Protein AF-A0A5C3Q6S6-F1 (afdb_monomer_lite)

Radius of gyration: 17.67 Å; chains: 1; bounding box: 48×41×41 Å

Sequence (153 aa):
MAAFYVEKPSNACFSTLISVENWLSNGGQPTEAWYKKVRNTLTIFAHITEDKTLLNSITTANKKLAPVEFIACLILISTHKDTMSISQLVWLMAKMQKELRNQFQDIQMNTKVSKVVVTFIKGLKSKTIGGMAGRVSSNQVLNPPQQSLQTAS

Foldseek 3Di:
DQDFDDDDDDDDDDDDPVSVVVSVVPRDDDDPVVVVLQVVLVVLVVVQCVPPVLVCLLDPDPDDQAPLLVVLLSVLCSVCVVQDDSSVSSNLSNVLVVVLVVVDVDPDDDRVSNVSSVLSSVQPDRPRPPDDDDDDDDDDPSDGDDDDPDDDD

Secondary structure (DSSP, 8-state):
------PPPSS-SPPPHHHHHHHHHS-PPPPHHHHHHHHHHHHHHHHHHHSHHHHHHHSTTSPPPPHHHHHHHHHHHHHHTTTS-HHHHHHHHHHHHHHHHHH-SS--S-HHHHHHHHHHHHH-------S-S---------PPP--------

Structure (mmCIF, N/CA/C/O backbone):
data_AF-A0A5C3Q6S6-F1
#
_entry.id   AF-A0A5C3Q6S6-F1
#
loop_
_atom_site.group_PDB
_atom_site.id
_atom_site.type_symbol
_atom_site.label_atom_id
_atom_site.label_alt_id
_atom_site.label_comp_id
_atom_site.label_asym_id
_atom_site.label_entity_id
_atom_site.label_seq_id
_atom_site.pdbx_PDB_ins_code
_atom_site.Cartn_x
_atom_site.Cartn_y
_atom_site.Cartn_z
_atom_site.occupancy
_atom_site.B_iso_or_equiv
_atom_site.auth_seq_id
_atom_site.auth_comp_id
_atom_site.auth_asym_id
_atom_site.auth_atom_id
_atom_site.pdbx_PDB_model_num
ATOM 1 N N . MET A 1 1 ? 27.614 2.246 -3.016 1.00 37.12 1 MET A N 1
ATOM 2 C CA . MET A 1 1 ? 26.428 2.146 -2.138 1.00 37.12 1 MET A CA 1
ATOM 3 C C . MET A 1 1 ? 25.648 0.927 -2.614 1.00 37.12 1 MET A C 1
ATOM 5 O O . MET A 1 1 ? 25.119 0.972 -3.714 1.00 37.12 1 MET A O 1
ATOM 9 N N . ALA A 1 2 ? 25.732 -0.201 -1.905 1.00 34.78 2 ALA A N 1
ATOM 10 C CA . ALA A 1 2 ? 25.097 -1.447 -2.338 1.00 34.78 2 ALA A CA 1
ATOM 11 C C . ALA A 1 2 ? 23.595 -1.385 -2.028 1.00 34.78 2 ALA A C 1
ATOM 13 O O . ALA A 1 2 ? 23.211 -1.181 -0.878 1.00 34.78 2 ALA A O 1
ATOM 14 N N . ALA A 1 3 ? 22.764 -1.499 -3.060 1.00 40.19 3 ALA A N 1
ATOM 15 C CA . ALA A 1 3 ? 21.315 -1.550 -2.942 1.00 40.19 3 ALA A CA 1
ATOM 16 C C . ALA A 1 3 ? 20.865 -2.999 -3.149 1.00 40.19 3 ALA A C 1
ATOM 18 O O . ALA A 1 3 ? 21.169 -3.604 -4.174 1.00 40.19 3 ALA A O 1
ATOM 19 N N . PHE A 1 4 ? 20.173 -3.550 -2.156 1.00 40.72 4 PHE A N 1
ATOM 20 C CA . PHE A 1 4 ? 19.681 -4.928 -2.144 1.00 40.72 4 PHE A CA 1
ATOM 21 C C . PHE A 1 4 ? 18.209 -4.954 -2.584 1.00 40.72 4 PHE A C 1
ATOM 23 O O . PHE A 1 4 ? 17.437 -4.083 -2.173 1.00 40.72 4 PHE A O 1
ATOM 30 N N . TYR A 1 5 ? 17.799 -5.942 -3.391 1.00 58.16 5 TYR A N 1
ATOM 31 C CA . TYR A 1 5 ? 16.391 -6.158 -3.748 1.00 58.16 5 TYR A CA 1
ATOM 32 C C . TYR A 1 5 ? 15.935 -7.607 -3.544 1.00 58.16 5 TYR A C 1
ATOM 34 O O . TYR A 1 5 ? 16.698 -8.552 -3.693 1.00 58.16 5 TYR A O 1
ATOM 42 N N . VAL A 1 6 ? 14.652 -7.746 -3.209 1.00 55.59 6 VAL A N 1
ATOM 43 C CA . VAL A 1 6 ? 13.922 -8.980 -2.942 1.00 55.59 6 VAL A CA 1
ATOM 44 C C . VAL A 1 6 ? 12.977 -9.275 -4.107 1.00 55.59 6 VAL A C 1
ATOM 46 O O . VAL A 1 6 ? 11.882 -8.714 -4.175 1.00 55.59 6 VAL A O 1
ATOM 49 N N . GLU A 1 7 ? 13.347 -10.190 -5.000 1.00 51.59 7 GLU A N 1
ATOM 50 C CA . GLU A 1 7 ? 12.376 -10.802 -5.909 1.00 51.59 7 GLU A CA 1
ATOM 51 C C . GLU A 1 7 ? 11.805 -12.078 -5.272 1.00 51.59 7 GLU A C 1
ATOM 53 O O . GLU A 1 7 ? 12.523 -12.926 -4.746 1.00 51.59 7 GLU A O 1
ATOM 58 N N . LYS A 1 8 ? 10.474 -12.175 -5.240 1.00 48.53 8 LYS A N 1
ATOM 59 C CA . LYS A 1 8 ? 9.742 -13.211 -4.508 1.00 48.53 8 LYS A CA 1
ATOM 60 C C . LYS A 1 8 ? 9.821 -14.566 -5.233 1.00 48.53 8 LYS A C 1
ATOM 62 O O . LYS A 1 8 ? 9.297 -14.649 -6.345 1.00 48.53 8 LYS A O 1
ATOM 67 N N . PRO A 1 9 ? 10.278 -15.661 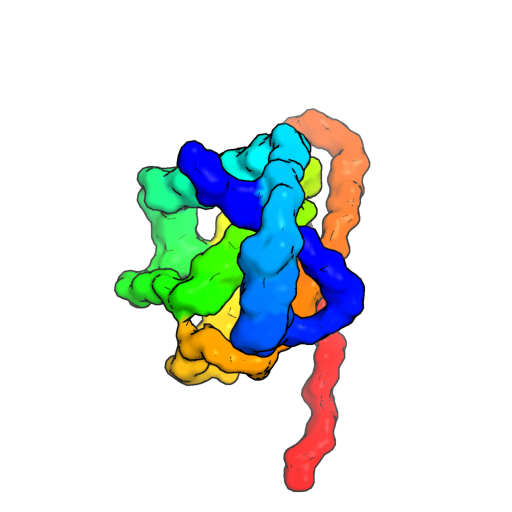-4.591 1.00 47.81 9 PRO A N 1
ATOM 68 C CA . PRO A 1 9 ? 9.904 -16.990 -5.043 1.00 47.81 9 PRO A CA 1
ATOM 69 C C . PRO A 1 9 ? 8.415 -17.214 -4.751 1.00 47.81 9 PRO A C 1
ATOM 71 O O . PRO A 1 9 ? 7.880 -16.859 -3.694 1.00 47.81 9 PRO A O 1
ATOM 74 N N . SER A 1 10 ? 7.727 -17.740 -5.758 1.00 57.31 10 SER A N 1
ATOM 75 C CA . SER A 1 10 ? 6.314 -18.094 -5.727 1.00 57.31 10 SER A CA 1
ATOM 76 C C . SER A 1 10 ? 5.976 -18.869 -4.442 1.00 57.31 10 SER A C 1
ATOM 78 O O . SER A 1 10 ? 6.641 -19.848 -4.126 1.00 57.31 10 SER A O 1
ATOM 80 N N . ASN A 1 11 ? 4.913 -18.442 -3.745 1.00 49.94 11 ASN A N 1
ATOM 81 C CA . ASN A 1 11 ? 4.241 -19.101 -2.605 1.00 49.94 11 ASN A CA 1
ATOM 82 C C . ASN A 1 11 ? 4.632 -18.667 -1.164 1.00 49.94 11 ASN A C 1
ATOM 84 O O . ASN A 1 11 ? 5.616 -19.096 -0.590 1.00 49.94 11 ASN A O 1
ATOM 88 N N . ALA A 1 12 ? 3.704 -17.891 -0.580 1.00 49.50 12 ALA A N 1
ATOM 89 C CA . ALA A 1 12 ? 3.284 -17.834 0.832 1.00 49.50 12 ALA A CA 1
ATOM 90 C C . ALA A 1 12 ? 4.235 -17.392 1.975 1.00 49.50 12 ALA A C 1
ATOM 92 O O . ALA A 1 12 ? 5.231 -18.023 2.284 1.00 49.50 12 ALA A O 1
ATOM 93 N N . CYS A 1 13 ? 3.716 -16.412 2.736 1.00 46.28 13 CYS A N 1
ATOM 94 C CA . CYS A 1 13 ? 4.124 -15.969 4.077 1.00 46.28 13 CYS A CA 1
ATOM 95 C C . CYS A 1 13 ? 5.490 -15.270 4.172 1.00 46.28 13 CYS A C 1
ATOM 97 O O . CYS A 1 13 ? 6.338 -15.407 3.301 1.00 46.28 13 CYS A O 1
ATOM 99 N N . PHE A 1 14 ? 5.648 -14.421 5.188 1.00 54.38 14 PHE A N 1
ATOM 100 C CA . PHE A 1 14 ? 6.866 -13.645 5.420 1.00 54.38 14 PHE A CA 1
ATOM 101 C C . PHE A 1 14 ? 8.109 -14.527 5.385 1.00 54.38 14 PHE A C 1
ATOM 103 O O . PHE A 1 14 ? 8.105 -15.636 5.918 1.00 54.38 14 PHE A O 1
ATOM 110 N N . SER A 1 15 ? 9.161 -14.007 4.762 1.00 58.12 15 SER A N 1
ATOM 111 C CA . SER A 1 15 ? 10.470 -14.641 4.712 1.00 58.12 15 SER A CA 1
ATOM 112 C C . SER A 1 15 ? 10.976 -14.934 6.114 1.00 58.12 15 SER A C 1
ATOM 114 O O . SER A 1 15 ? 11.058 -14.035 6.952 1.00 58.12 15 SER A O 1
ATOM 116 N N . THR A 1 16 ? 11.344 -16.188 6.355 1.00 67.38 16 THR A N 1
ATOM 117 C CA . THR A 1 16 ? 12.150 -16.562 7.518 1.00 67.38 16 THR A CA 1
ATOM 118 C C . THR A 1 16 ? 13.485 -15.816 7.480 1.00 67.38 16 THR A C 1
ATOM 120 O O . THR A 1 16 ? 13.933 -15.413 6.406 1.00 67.38 16 THR A O 1
ATOM 123 N N . LEU A 1 17 ? 14.146 -15.652 8.630 1.00 68.62 17 LEU A N 1
ATOM 124 C CA . LEU A 1 17 ? 15.460 -14.996 8.705 1.00 68.62 17 LEU A CA 1
ATOM 125 C C . LEU A 1 17 ? 16.466 -15.614 7.714 1.00 68.62 17 LEU A C 1
ATOM 127 O O . LEU A 1 17 ? 17.159 -14.892 7.013 1.00 68.62 17 LEU A O 1
ATOM 131 N N . ILE A 1 18 ? 16.410 -16.936 7.543 1.00 71.88 18 ILE A N 1
ATOM 132 C CA . ILE A 1 18 ? 17.197 -17.709 6.568 1.00 71.88 18 ILE A CA 1
ATOM 133 C C . ILE A 1 18 ? 16.921 -17.269 5.118 1.00 71.88 18 ILE A C 1
ATOM 135 O O . ILE A 1 18 ? 17.821 -17.192 4.289 1.00 71.88 18 ILE A O 1
ATOM 139 N N . SER A 1 19 ? 15.666 -16.957 4.786 1.00 65.50 19 SER A N 1
ATOM 140 C CA . SER A 1 19 ? 15.317 -16.444 3.456 1.00 65.50 19 SER A CA 1
ATOM 141 C C . SER A 1 19 ? 15.869 -15.034 3.244 1.00 65.50 19 SER A C 1
ATOM 143 O O . SER A 1 19 ? 16.311 -14.719 2.146 1.00 65.50 19 SER A O 1
ATOM 145 N N . VAL A 1 20 ? 15.880 -14.204 4.294 1.00 67.12 20 VAL A N 1
ATOM 146 C CA . VAL A 1 20 ? 16.468 -12.857 4.250 1.00 67.12 20 VAL A CA 1
ATOM 147 C C . VAL A 1 20 ? 17.983 -12.931 4.085 1.00 67.12 20 VAL A C 1
ATOM 149 O O . VAL A 1 20 ? 18.527 -12.209 3.258 1.00 67.12 20 VAL A O 1
ATOM 152 N N . GLU A 1 21 ? 18.656 -13.829 4.803 1.00 74.44 21 GLU A N 1
ATOM 153 C CA . GLU A 1 21 ? 20.090 -14.088 4.631 1.00 74.44 21 GLU A CA 1
ATOM 154 C C . GLU A 1 21 ? 20.398 -14.508 3.194 1.00 74.44 21 GLU A C 1
ATOM 156 O O . GLU A 1 21 ? 21.226 -13.879 2.544 1.00 74.44 21 GLU A O 1
ATOM 161 N N . ASN A 1 22 ? 19.641 -15.457 2.636 1.00 69.62 22 ASN A N 1
ATOM 162 C CA . ASN A 1 22 ? 19.790 -15.856 1.236 1.00 69.62 22 ASN A CA 1
ATOM 163 C C . ASN A 1 22 ? 19.554 -14.699 0.247 1.00 69.62 22 ASN A C 1
ATOM 165 O O . ASN A 1 22 ? 20.187 -14.648 -0.807 1.00 69.62 22 ASN A O 1
ATOM 169 N N . TRP A 1 23 ? 18.653 -13.761 0.549 1.00 67.00 23 TRP A N 1
ATOM 170 C CA . TRP A 1 23 ? 18.434 -12.573 -0.285 1.00 67.00 23 TRP A CA 1
ATOM 171 C C . TRP A 1 23 ? 19.577 -11.568 -0.186 1.00 67.00 23 TRP A C 1
ATOM 173 O O . TRP A 1 23 ? 19.961 -10.987 -1.195 1.00 67.00 23 TRP A O 1
ATOM 183 N N . LEU A 1 24 ? 20.141 -11.384 1.007 1.00 69.50 24 LEU A N 1
ATOM 184 C CA . LEU A 1 24 ? 21.302 -10.521 1.223 1.00 69.50 24 LEU A CA 1
ATOM 185 C C . LEU A 1 24 ? 22.573 -11.113 0.600 1.00 69.50 24 LEU A C 1
ATOM 187 O O . LEU A 1 24 ? 23.422 -10.365 0.121 1.00 69.50 24 LEU A O 1
ATOM 191 N N . SER A 1 25 ? 22.688 -12.443 0.568 1.00 75.62 25 SER A N 1
ATOM 192 C CA . SER A 1 25 ? 23.793 -13.160 -0.075 1.00 75.62 25 SER A CA 1
ATOM 193 C C . SER A 1 25 ? 23.714 -13.146 -1.605 1.00 75.62 25 SER A C 1
ATOM 195 O O . SER A 1 25 ? 24.749 -13.190 -2.268 1.00 75.62 25 SER A O 1
ATOM 197 N N . ASN A 1 26 ? 22.514 -13.043 -2.188 1.00 67.12 26 ASN A N 1
ATOM 198 C CA . ASN A 1 26 ? 22.325 -12.923 -3.634 1.00 67.12 26 ASN A CA 1
ATOM 199 C C . ASN A 1 26 ? 22.515 -11.463 -4.089 1.00 67.12 26 ASN A C 1
ATOM 201 O O . ASN A 1 26 ? 21.565 -10.705 -4.268 1.00 67.12 26 ASN A O 1
ATOM 205 N N . GLY A 1 27 ? 23.774 -11.063 -4.275 1.00 58.16 27 GLY A N 1
ATOM 206 C CA . GLY A 1 27 ? 24.193 -9.703 -4.639 1.00 58.16 27 GLY A CA 1
ATOM 207 C C . GLY A 1 27 ? 23.952 -9.301 -6.101 1.00 58.16 27 GLY A C 1
ATOM 208 O O . GLY A 1 27 ? 24.898 -8.949 -6.803 1.00 58.16 27 GLY A O 1
ATOM 209 N N . GLY A 1 28 ? 22.704 -9.332 -6.572 1.00 68.38 28 GLY A N 1
ATOM 210 C CA . GLY A 1 28 ? 22.315 -8.781 -7.876 1.00 68.38 28 GLY A CA 1
ATOM 211 C C . GLY A 1 28 ? 21.867 -7.321 -7.774 1.00 68.38 28 GLY A C 1
ATOM 212 O O . GLY A 1 28 ? 21.118 -6.966 -6.865 1.00 68.38 28 GLY A O 1
ATOM 213 N N . GLN A 1 29 ? 22.283 -6.464 -8.715 1.00 69.75 29 GLN A N 1
ATOM 214 C CA . GLN A 1 29 ? 21.717 -5.115 -8.802 1.00 69.75 29 GLN A CA 1
ATOM 215 C C . GLN A 1 29 ? 20.242 -5.202 -9.233 1.00 69.75 29 GLN A C 1
ATOM 217 O O . GLN A 1 29 ? 19.934 -5.900 -10.204 1.00 69.75 29 GLN A O 1
ATOM 222 N N . PRO A 1 30 ? 19.321 -4.504 -8.547 1.00 73.94 30 PRO A N 1
ATOM 223 C CA . PRO A 1 30 ? 17.927 -4.450 -8.960 1.00 73.94 30 PRO A CA 1
ATOM 224 C C . PRO A 1 30 ? 17.813 -3.810 -10.345 1.00 73.94 30 PRO A C 1
ATOM 226 O O . PRO A 1 30 ? 18.557 -2.888 -10.675 1.00 73.94 30 PRO A O 1
ATOM 229 N N . THR A 1 31 ? 16.862 -4.266 -11.156 1.00 85.06 31 THR A N 1
ATOM 230 C CA . THR A 1 31 ? 16.631 -3.667 -12.476 1.00 85.06 31 THR A CA 1
ATOM 231 C C . THR A 1 31 ? 16.083 -2.242 -12.351 1.00 85.06 31 THR A C 1
ATOM 233 O O . THR A 1 31 ? 15.333 -1.922 -11.426 1.00 85.06 31 THR A O 1
ATOM 236 N N . GLU A 1 32 ? 16.365 -1.383 -13.331 1.00 87.12 32 GLU A N 1
ATOM 237 C CA . GLU A 1 32 ? 15.800 -0.022 -13.393 1.00 87.12 32 GLU A CA 1
ATOM 238 C C . GLU A 1 32 ? 14.264 -0.013 -13.357 1.00 87.12 32 GLU A C 1
ATOM 240 O O . GLU A 1 32 ? 13.634 0.849 -12.738 1.00 87.12 32 GLU A O 1
ATOM 245 N N . ALA A 1 33 ? 13.637 -1.025 -13.964 1.00 85.56 33 ALA A N 1
ATOM 246 C CA . ALA A 1 33 ? 12.192 -1.214 -13.909 1.00 85.56 33 ALA A CA 1
ATOM 247 C C . ALA A 1 33 ? 11.690 -1.401 -12.469 1.00 85.56 33 ALA A C 1
ATOM 249 O O . ALA A 1 33 ? 10.633 -0.873 -12.104 1.00 85.56 33 ALA A O 1
ATOM 250 N N . TRP A 1 34 ? 12.453 -2.112 -11.635 1.00 84.94 34 TRP A N 1
ATOM 251 C CA . TRP A 1 34 ? 12.122 -2.280 -10.232 1.00 84.94 34 TRP A CA 1
ATOM 252 C C . TRP A 1 34 ? 12.218 -0.965 -9.453 1.00 84.94 34 TRP A C 1
ATOM 254 O O . TRP A 1 34 ? 11.256 -0.581 -8.780 1.00 84.94 34 TRP A O 1
ATOM 264 N N . TYR A 1 35 ? 13.329 -0.236 -9.596 1.00 87.31 35 TYR A N 1
ATOM 265 C CA . TYR A 1 35 ? 13.504 1.065 -8.946 1.00 87.31 35 TYR A CA 1
ATOM 266 C C . TYR A 1 35 ? 12.392 2.037 -9.321 1.00 87.31 35 TYR A C 1
ATOM 268 O O . TYR A 1 35 ? 11.799 2.681 -8.452 1.00 87.31 35 TYR A O 1
ATOM 276 N N . LYS A 1 36 ? 12.047 2.092 -10.612 1.00 89.88 36 LYS A N 1
ATOM 277 C CA . LYS A 1 36 ? 10.940 2.908 -11.110 1.00 89.88 36 LYS A CA 1
ATOM 278 C C . LYS A 1 36 ? 9.613 2.496 -10.477 1.00 89.88 36 LYS A C 1
ATOM 280 O O . LYS A 1 36 ? 8.842 3.359 -10.062 1.00 89.88 36 LYS A O 1
ATOM 285 N N . LYS A 1 37 ? 9.347 1.193 -10.345 1.00 86.81 37 LYS A N 1
ATOM 286 C CA . LYS A 1 37 ? 8.123 0.686 -9.706 1.00 86.81 37 LYS A CA 1
ATOM 287 C C . LYS A 1 37 ? 8.025 1.113 -8.241 1.00 86.81 37 LYS A C 1
ATOM 289 O O . LYS A 1 37 ? 6.961 1.577 -7.824 1.00 86.81 37 LYS A O 1
ATOM 294 N N . VAL A 1 38 ? 9.105 0.984 -7.472 1.00 89.81 38 VAL A N 1
ATOM 295 C CA . VAL A 1 38 ? 9.128 1.384 -6.056 1.00 89.81 38 VAL A CA 1
ATOM 296 C C . VAL A 1 38 ? 9.006 2.887 -5.904 1.00 89.81 38 VAL A C 1
ATOM 298 O O . VAL A 1 38 ? 8.144 3.341 -5.153 1.00 89.81 38 VAL A O 1
ATOM 301 N N . ARG A 1 39 ? 9.796 3.658 -6.658 1.00 92.62 39 ARG A N 1
ATOM 302 C CA . ARG A 1 39 ? 9.731 5.121 -6.635 1.00 92.62 39 ARG A CA 1
ATOM 303 C C . ARG A 1 39 ? 8.318 5.599 -6.952 1.00 92.62 39 ARG A C 1
ATOM 305 O O . ARG A 1 39 ? 7.758 6.332 -6.153 1.00 92.62 39 ARG A O 1
ATOM 312 N N . ASN A 1 40 ? 7.700 5.107 -8.025 1.00 91.31 40 ASN A N 1
ATOM 313 C CA . ASN A 1 40 ? 6.330 5.483 -8.382 1.00 91.31 40 ASN A CA 1
ATOM 314 C C . ASN A 1 40 ? 5.324 5.140 -7.275 1.00 91.31 40 ASN A C 1
ATOM 316 O O . ASN A 1 40 ? 4.444 5.938 -6.972 1.00 91.31 40 ASN A O 1
ATOM 320 N N . THR A 1 41 ? 5.461 3.966 -6.654 1.00 92.25 41 THR A N 1
ATOM 321 C CA . THR A 1 41 ? 4.582 3.540 -5.554 1.00 92.25 41 THR A CA 1
ATOM 322 C C . THR A 1 41 ? 4.701 4.487 -4.358 1.00 92.25 41 THR A C 1
ATOM 324 O O . THR A 1 41 ? 3.688 4.946 -3.833 1.00 92.25 41 THR A O 1
ATOM 327 N N . LEU A 1 42 ? 5.932 4.814 -3.955 1.00 92.00 42 LEU A N 1
ATOM 328 C CA . LEU A 1 42 ? 6.200 5.720 -2.840 1.00 92.00 42 LEU A CA 1
ATOM 329 C C . LEU A 1 42 ? 5.798 7.162 -3.157 1.00 92.00 42 LEU A C 1
ATOM 331 O O . LEU A 1 42 ? 5.262 7.827 -2.283 1.00 92.00 42 LEU A O 1
ATOM 335 N N . THR A 1 43 ? 5.987 7.630 -4.391 1.00 93.62 43 THR A N 1
ATOM 336 C CA . THR A 1 43 ? 5.542 8.961 -4.827 1.00 93.62 43 THR A CA 1
ATOM 337 C C . THR A 1 43 ? 4.021 9.085 -4.771 1.00 93.62 43 THR A C 1
ATOM 339 O O . THR A 1 43 ? 3.514 10.078 -4.261 1.00 93.62 43 THR A O 1
ATOM 342 N N . ILE A 1 44 ? 3.278 8.071 -5.232 1.00 91.56 44 ILE A N 1
ATOM 343 C CA . ILE A 1 44 ? 1.810 8.061 -5.130 1.00 91.56 44 ILE A CA 1
ATOM 344 C C . ILE A 1 44 ? 1.376 8.054 -3.662 1.00 91.56 44 ILE A C 1
ATOM 346 O O . ILE A 1 44 ? 0.469 8.792 -3.286 1.00 91.56 44 ILE A O 1
ATOM 350 N N . PHE A 1 45 ? 2.027 7.245 -2.823 1.00 90.88 45 PHE A N 1
ATOM 351 C CA . PHE A 1 45 ? 1.727 7.220 -1.394 1.00 90.88 45 PHE A CA 1
ATOM 352 C C . PHE A 1 45 ? 2.017 8.573 -0.730 1.00 90.88 45 PHE A C 1
ATOM 354 O O . PHE A 1 45 ? 1.162 9.079 -0.010 1.00 90.88 45 PHE A O 1
ATOM 361 N N . ALA A 1 46 ? 3.166 9.189 -1.025 1.00 90.88 46 ALA A N 1
ATOM 362 C CA . ALA A 1 46 ? 3.543 10.506 -0.519 1.00 90.88 46 ALA A CA 1
ATOM 363 C C . ALA A 1 46 ? 2.500 11.566 -0.898 1.00 90.88 46 ALA A C 1
ATOM 365 O O . ALA A 1 46 ? 1.981 12.244 -0.016 1.00 90.88 46 ALA A O 1
ATOM 366 N N . HIS A 1 47 ? 2.095 11.607 -2.170 1.00 90.31 47 HIS A N 1
ATOM 367 C CA . HIS A 1 47 ? 1.045 12.504 -2.657 1.00 90.31 47 HIS A CA 1
ATOM 368 C C . HIS A 1 47 ? -0.281 12.323 -1.896 1.00 90.31 47 HIS A C 1
ATOM 370 O O . HIS A 1 47 ? -0.947 13.294 -1.551 1.00 90.31 47 HIS A O 1
ATOM 376 N N . ILE A 1 48 ? -0.672 11.078 -1.601 1.00 87.50 48 ILE A N 1
ATOM 377 C CA . ILE A 1 48 ? -1.877 10.783 -0.810 1.00 87.50 48 ILE A CA 1
ATOM 378 C C . ILE A 1 48 ? -1.733 11.270 0.640 1.00 87.50 48 ILE A C 1
ATOM 380 O O . ILE A 1 48 ? -2.709 11.730 1.226 1.00 87.50 48 ILE A O 1
ATOM 384 N N . THR A 1 49 ? -0.544 11.151 1.233 1.00 87.25 49 THR A N 1
ATOM 385 C CA . THR A 1 49 ? -0.303 11.549 2.629 1.00 87.25 49 THR A CA 1
ATOM 386 C C . THR A 1 49 ? -0.077 13.047 2.824 1.00 87.25 49 THR A C 1
ATOM 388 O O . THR A 1 49 ? -0.343 13.556 3.910 1.00 87.25 49 THR A O 1
ATOM 391 N N . GLU A 1 50 ? 0.409 13.753 1.803 1.00 89.19 50 GLU A N 1
ATOM 392 C CA . GLU A 1 50 ? 0.585 15.209 1.823 1.00 89.19 50 GLU A CA 1
ATOM 393 C C . GLU A 1 50 ? -0.764 15.936 1.744 1.00 89.19 50 GLU A C 1
ATOM 395 O O . GLU A 1 50 ? -0.967 16.958 2.407 1.00 89.19 50 GLU A O 1
ATOM 400 N N . ASP A 1 51 ? -1.719 15.380 0.993 1.00 87.75 51 ASP A N 1
ATOM 401 C CA . ASP A 1 51 ? -3.087 15.878 0.970 1.00 87.75 51 ASP A CA 1
ATOM 402 C C . ASP A 1 51 ? -3.839 15.459 2.242 1.00 87.75 51 ASP A C 1
ATOM 404 O O . ASP A 1 51 ? -4.299 14.325 2.398 1.00 87.75 51 ASP A O 1
ATOM 408 N N . LYS A 1 52 ? -4.023 16.419 3.153 1.00 83.00 52 LYS A N 1
ATOM 409 C CA . LYS A 1 52 ? -4.750 16.217 4.414 1.00 83.00 52 LYS A CA 1
ATOM 410 C C . LYS A 1 52 ? -6.169 15.684 4.208 1.00 83.00 52 LYS A C 1
ATOM 412 O O . LYS A 1 52 ? -6.667 14.969 5.073 1.00 83.00 52 LYS A O 1
ATOM 417 N N . THR A 1 53 ? -6.837 16.018 3.105 1.00 84.06 53 THR A N 1
ATOM 418 C CA . THR A 1 53 ? -8.208 15.556 2.844 1.00 84.06 53 THR A CA 1
ATOM 419 C C . THR A 1 53 ? -8.232 14.065 2.513 1.00 84.06 53 THR A C 1
ATOM 421 O O . THR A 1 53 ? -9.024 13.314 3.091 1.00 84.06 53 THR A O 1
ATOM 424 N N . LEU A 1 54 ? -7.302 13.617 1.665 1.00 82.00 54 LEU A N 1
ATOM 425 C CA . LEU A 1 54 ? -7.130 12.210 1.313 1.00 82.00 54 LEU A CA 1
ATOM 426 C C . LEU A 1 54 ? -6.618 11.413 2.511 1.00 82.00 54 LEU A C 1
ATOM 428 O O . LEU A 1 54 ? -7.163 10.352 2.815 1.00 82.00 54 LEU A O 1
ATOM 432 N N . LEU A 1 55 ? -5.654 11.951 3.254 1.00 82.81 55 LEU A N 1
ATOM 433 C CA . LEU A 1 55 ? -5.149 11.324 4.469 1.00 82.81 55 LEU A CA 1
ATOM 434 C C . LEU A 1 55 ? -6.264 11.106 5.500 1.00 82.81 55 LEU A C 1
ATOM 436 O O . LEU A 1 55 ? -6.432 9.991 5.990 1.00 82.81 55 LEU A O 1
ATOM 440 N N . ASN A 1 56 ? -7.079 12.129 5.773 1.00 81.94 56 ASN A N 1
ATOM 441 C CA . ASN A 1 56 ? -8.186 12.036 6.729 1.00 81.94 56 ASN A CA 1
ATOM 442 C C . ASN A 1 56 ? -9.246 11.010 6.312 1.00 81.94 56 ASN A C 1
ATOM 444 O O . ASN A 1 56 ? -9.879 10.393 7.168 1.00 81.94 56 ASN A O 1
ATOM 448 N N . SER A 1 57 ? -9.434 10.801 5.006 1.00 80.00 57 SER A N 1
ATOM 449 C CA . SER A 1 57 ? -10.347 9.770 4.510 1.00 80.00 57 SER A CA 1
ATOM 450 C C . SER A 1 57 ? -9.834 8.346 4.762 1.00 80.00 57 SER A C 1
ATOM 452 O O . SER A 1 57 ? -10.635 7.425 4.908 1.00 80.00 57 SER A O 1
ATOM 454 N N . ILE A 1 58 ? -8.513 8.173 4.874 1.00 79.50 58 ILE A N 1
ATOM 455 C CA . ILE A 1 58 ? -7.860 6.897 5.176 1.00 79.50 58 ILE A CA 1
ATOM 456 C C . ILE A 1 58 ? -7.823 6.668 6.687 1.00 79.50 58 ILE A C 1
ATOM 458 O O . ILE A 1 58 ? -8.265 5.629 7.174 1.00 79.50 58 ILE A O 1
ATOM 462 N N . THR A 1 59 ? -7.315 7.641 7.442 1.00 74.44 59 THR A N 1
ATOM 463 C CA . THR A 1 59 ? -7.157 7.537 8.893 1.00 74.44 59 THR A CA 1
ATOM 464 C C . THR A 1 59 ? -8.426 8.003 9.595 1.00 74.44 59 THR A C 1
ATOM 466 O O . THR A 1 59 ? -8.538 9.149 10.031 1.00 74.44 59 THR A O 1
ATOM 469 N N . THR A 1 60 ? -9.403 7.109 9.741 1.00 65.25 60 THR A N 1
ATOM 470 C CA . THR A 1 60 ? -10.580 7.410 10.563 1.00 65.25 60 THR A CA 1
ATOM 471 C C . THR A 1 60 ? -10.168 7.445 12.044 1.00 65.25 60 THR A C 1
ATOM 473 O O . THR A 1 60 ? -9.635 6.468 12.574 1.00 65.25 60 THR A O 1
ATOM 476 N N . ALA A 1 61 ? -10.437 8.567 12.720 1.00 54.12 61 ALA A N 1
ATOM 477 C CA . ALA A 1 61 ? -10.342 8.743 14.176 1.00 54.12 61 ALA A CA 1
ATOM 478 C C . ALA A 1 61 ? -8.930 8.774 14.809 1.00 54.12 61 ALA A C 1
ATOM 480 O O . ALA A 1 61 ? -8.679 8.045 15.765 1.00 54.12 61 ALA A O 1
ATOM 481 N N . ASN A 1 62 ? -8.020 9.644 1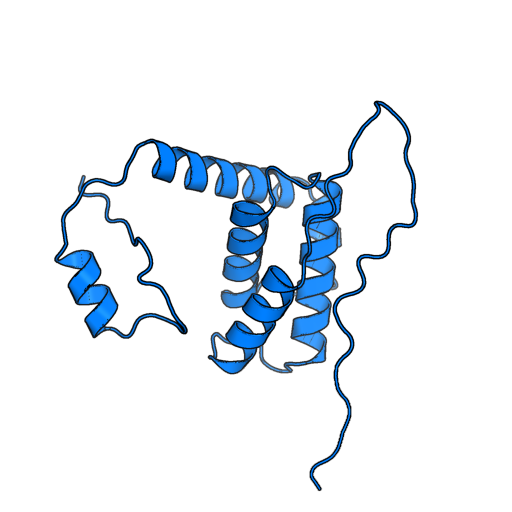4.335 1.00 53.00 62 ASN A N 1
ATOM 482 C CA . ASN A 1 62 ? -6.738 9.989 15.002 1.00 53.00 62 ASN A CA 1
ATOM 483 C C . ASN A 1 62 ? -5.789 8.819 15.322 1.00 53.00 62 ASN A C 1
ATOM 485 O O . ASN A 1 62 ? -4.774 8.981 16.002 1.00 53.00 62 ASN A O 1
ATOM 489 N N . LYS A 1 63 ? -6.095 7.621 14.839 1.00 65.38 63 LYS A N 1
ATOM 490 C CA . LYS A 1 63 ? -5.283 6.442 15.073 1.00 65.38 63 LYS A CA 1
ATOM 491 C C . LYS A 1 63 ? -4.216 6.374 13.992 1.00 65.38 63 LYS A C 1
ATOM 493 O O . LYS A 1 63 ? -4.533 6.314 12.805 1.00 65.38 63 LYS A O 1
ATOM 498 N N . LYS A 1 64 ? -2.960 6.351 14.433 1.00 75.75 64 LYS A N 1
ATOM 499 C CA . LYS A 1 64 ? -1.788 6.157 13.577 1.00 75.75 64 LYS A CA 1
ATOM 500 C C . LYS A 1 64 ? -1.936 4.881 12.742 1.00 75.75 64 LYS A C 1
ATOM 502 O O . LYS A 1 64 ? -2.605 3.930 13.157 1.00 75.75 64 LYS A O 1
ATOM 507 N N . LEU A 1 65 ? -1.306 4.889 11.572 1.00 80.88 65 LEU A N 1
ATOM 508 C CA . LEU A 1 65 ? -1.218 3.733 10.691 1.00 80.88 65 LEU A CA 1
ATOM 509 C C . LEU A 1 65 ? -0.283 2.693 11.319 1.00 80.88 65 LEU A C 1
ATOM 511 O O . LEU A 1 65 ? 0.862 3.014 11.642 1.00 80.88 65 LEU A O 1
ATOM 515 N N . ALA A 1 66 ? -0.757 1.465 11.511 1.00 82.94 66 ALA A N 1
ATOM 516 C CA . ALA A 1 66 ? 0.078 0.376 11.998 1.00 82.94 66 ALA A CA 1
ATOM 517 C C . ALA A 1 66 ? 1.083 -0.065 10.912 1.00 82.94 66 ALA A C 1
ATOM 519 O O . ALA A 1 66 ? 0.788 0.056 9.719 1.00 82.94 66 ALA A O 1
ATOM 520 N N . PRO A 1 67 ? 2.246 -0.642 11.278 1.00 84.19 67 PRO A N 1
ATOM 521 C CA . PRO A 1 67 ? 3.253 -1.071 10.302 1.00 84.19 67 PRO A CA 1
ATOM 522 C C . PRO A 1 67 ? 2.708 -2.020 9.223 1.00 84.19 67 PRO A C 1
ATOM 524 O O . PRO A 1 67 ? 3.031 -1.885 8.045 1.00 84.19 67 PRO A O 1
ATOM 527 N N . VAL A 1 68 ? 1.826 -2.948 9.604 1.00 84.00 68 VAL A N 1
ATOM 528 C CA . VAL A 1 68 ? 1.197 -3.886 8.661 1.00 84.00 68 VAL A CA 1
ATOM 529 C C . VAL A 1 68 ? 0.194 -3.194 7.731 1.00 84.00 68 VAL A C 1
ATOM 531 O O . VAL A 1 68 ? 0.119 -3.542 6.554 1.00 84.00 68 VAL A O 1
ATOM 534 N N . GLU A 1 69 ? -0.528 -2.178 8.215 1.00 85.69 69 GLU A N 1
ATOM 535 C CA . GLU A 1 69 ? -1.443 -1.369 7.398 1.00 85.69 69 GLU A CA 1
ATOM 536 C C . GLU A 1 69 ? -0.656 -0.546 6.369 1.00 85.69 69 GLU A C 1
ATOM 538 O O . GLU A 1 69 ? -1.049 -0.463 5.207 1.00 85.69 69 GLU A O 1
ATOM 543 N N . PHE A 1 70 ? 0.498 -0.001 6.765 1.00 87.88 70 PHE A N 1
ATOM 544 C CA . PHE A 1 70 ? 1.404 0.707 5.862 1.00 87.88 70 PHE A CA 1
ATOM 545 C C . PHE A 1 70 ? 1.912 -0.190 4.730 1.00 87.88 70 PHE A C 1
ATOM 547 O O . PHE A 1 70 ? 1.778 0.159 3.555 1.00 87.88 70 PHE A O 1
ATOM 554 N N . ILE A 1 71 ? 2.427 -1.377 5.064 1.00 88.19 71 ILE A N 1
ATOM 555 C CA . ILE A 1 71 ? 2.887 -2.351 4.064 1.00 88.19 71 ILE A CA 1
ATOM 556 C C . ILE A 1 71 ? 1.734 -2.730 3.124 1.00 88.19 71 ILE A C 1
ATOM 558 O O . ILE A 1 71 ? 1.915 -2.783 1.907 1.00 88.19 71 ILE A O 1
ATOM 562 N N . ALA A 1 72 ? 0.535 -2.940 3.668 1.00 87.19 72 ALA A N 1
ATOM 563 C CA . ALA A 1 72 ? -0.652 -3.254 2.886 1.00 87.19 72 ALA A CA 1
ATOM 564 C C . ALA A 1 72 ? -1.008 -2.142 1.880 1.00 87.19 72 ALA A C 1
ATOM 566 O O . ALA A 1 72 ? -1.264 -2.439 0.712 1.00 87.19 72 ALA A O 1
ATOM 567 N N . CYS A 1 73 ? -0.952 -0.870 2.293 1.00 90.12 73 CYS A N 1
ATOM 568 C CA . CYS A 1 73 ? -1.166 0.277 1.406 1.00 90.12 73 CYS A CA 1
ATOM 569 C C . CYS A 1 73 ? -0.154 0.304 0.250 1.00 90.12 73 CYS A C 1
ATOM 571 O O . CYS A 1 73 ? -0.545 0.503 -0.901 1.00 90.12 73 CYS A O 1
ATOM 573 N N . LEU A 1 74 ? 1.131 0.053 0.526 1.00 91.06 74 LEU A N 1
ATOM 574 C CA . LEU A 1 74 ? 2.166 0.012 -0.514 1.00 91.06 74 LEU A CA 1
ATOM 575 C C . LEU A 1 74 ? 1.940 -1.127 -1.513 1.00 91.06 74 LEU A C 1
ATOM 577 O O . LEU A 1 74 ? 2.052 -0.919 -2.723 1.00 91.06 74 LEU A O 1
ATOM 581 N N . ILE A 1 75 ? 1.585 -2.322 -1.032 1.00 88.81 75 ILE A N 1
ATOM 582 C CA . ILE A 1 75 ? 1.282 -3.466 -1.904 1.00 88.81 75 ILE A CA 1
ATOM 583 C C . ILE A 1 75 ? 0.078 -3.137 -2.793 1.00 88.81 75 ILE A C 1
ATOM 585 O O . ILE A 1 75 ? 0.139 -3.368 -4.005 1.00 88.81 75 ILE A O 1
ATOM 589 N N . LEU A 1 76 ? -0.973 -2.548 -2.218 1.00 88.00 76 LEU A N 1
ATOM 590 C CA . LEU A 1 76 ? -2.186 -2.157 -2.931 1.00 88.00 76 LEU A CA 1
ATOM 591 C C . LEU A 1 76 ? -1.886 -1.141 -4.044 1.00 88.00 76 LEU A C 1
ATOM 593 O O . LEU A 1 76 ? -2.289 -1.365 -5.186 1.00 88.00 76 LEU A O 1
ATOM 597 N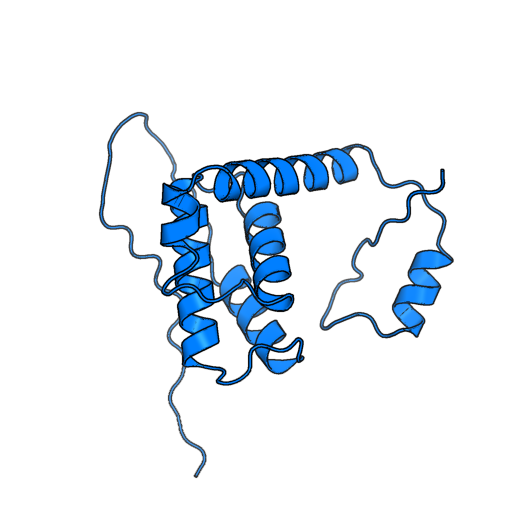 N . ILE A 1 77 ? -1.104 -0.092 -3.762 1.00 90.19 77 ILE A N 1
ATOM 598 C CA . ILE A 1 77 ? -0.664 0.872 -4.787 1.00 90.19 77 ILE A CA 1
ATOM 599 C C . ILE A 1 77 ? 0.173 0.166 -5.849 1.00 90.19 77 ILE A C 1
ATOM 601 O O . ILE A 1 77 ? -0.109 0.284 -7.036 1.00 90.19 77 ILE A O 1
ATOM 605 N N . SER A 1 78 ? 1.192 -0.597 -5.452 1.00 88.88 78 SER A N 1
ATOM 606 C CA . SER A 1 78 ? 2.120 -1.205 -6.410 1.00 88.88 78 SER A CA 1
ATOM 607 C C . SER A 1 78 ? 1.421 -2.132 -7.415 1.00 88.88 78 SER A C 1
ATOM 609 O O . SER A 1 78 ? 1.880 -2.237 -8.560 1.00 88.88 78 SER A O 1
ATOM 611 N N . THR A 1 79 ? 0.317 -2.757 -6.980 1.00 86.69 79 THR A N 1
ATOM 612 C CA . THR A 1 79 ? -0.502 -3.708 -7.743 1.00 86.69 79 THR A CA 1
ATOM 613 C C . THR A 1 79 ? -1.556 -3.008 -8.599 1.00 86.69 79 THR A C 1
ATOM 615 O O . THR A 1 79 ? -1.773 -3.425 -9.732 1.00 86.69 79 THR A O 1
ATOM 618 N N . HIS A 1 80 ? -2.190 -1.942 -8.095 1.00 86.19 80 HIS A N 1
ATOM 619 C CA . HIS A 1 80 ? -3.356 -1.329 -8.742 1.00 86.19 80 HIS A CA 1
ATOM 620 C C . HIS A 1 80 ? -3.147 0.090 -9.285 1.00 86.19 80 HIS A C 1
ATOM 622 O O . HIS A 1 80 ? -4.063 0.604 -9.928 1.00 86.19 80 HIS A O 1
ATOM 628 N N . LYS A 1 81 ? -1.968 0.708 -9.107 1.00 83.69 81 LYS A N 1
ATOM 629 C CA . LYS A 1 81 ? -1.661 2.078 -9.581 1.00 83.69 81 LYS A CA 1
ATOM 630 C C . LYS A 1 81 ? -1.927 2.307 -11.069 1.00 83.69 81 LYS A C 1
ATOM 632 O O . LYS A 1 81 ? -2.260 3.417 -11.453 1.00 83.69 81 LYS A O 1
ATOM 637 N N . ASP A 1 82 ? -1.785 1.267 -11.887 1.00 84.81 82 ASP A N 1
ATOM 638 C CA . ASP A 1 82 ? -1.954 1.347 -13.342 1.00 84.81 82 ASP A CA 1
ATOM 639 C C . ASP A 1 82 ? -3.419 1.114 -13.770 1.00 84.81 82 ASP A C 1
ATOM 641 O O . ASP A 1 82 ? -3.784 1.351 -14.916 1.00 84.81 82 ASP A O 1
ATOM 645 N N . THR A 1 83 ? -4.272 0.645 -12.850 1.00 84.06 83 THR A N 1
ATOM 646 C CA . THR A 1 83 ? -5.665 0.238 -13.127 1.00 84.06 83 THR A CA 1
ATOM 647 C C . THR A 1 83 ? -6.725 1.093 -12.434 1.00 84.06 83 THR A C 1
ATOM 649 O O . THR A 1 83 ? -7.891 1.029 -12.814 1.00 84.06 83 THR A O 1
ATOM 652 N N . MET A 1 84 ? -6.356 1.850 -11.399 1.00 83.69 84 MET A N 1
ATOM 653 C CA . MET A 1 84 ? -7.289 2.576 -10.534 1.00 83.69 84 MET A CA 1
ATOM 654 C C . MET A 1 84 ? -6.869 4.033 -10.370 1.00 83.69 84 MET A C 1
ATOM 656 O O . MET A 1 84 ? -5.680 4.347 -10.348 1.00 83.69 84 MET A O 1
ATOM 660 N N . SER A 1 85 ? -7.848 4.923 -10.206 1.00 88.31 85 SER A N 1
ATOM 661 C CA . SER A 1 85 ? -7.578 6.329 -9.898 1.00 88.31 85 SER A CA 1
ATOM 662 C C . SER A 1 85 ? -7.125 6.515 -8.445 1.00 88.31 85 SER A C 1
ATOM 664 O O . SER A 1 85 ? -7.398 5.683 -7.576 1.00 88.31 85 SER A O 1
ATOM 666 N N . ILE A 1 86 ? -6.474 7.646 -8.153 1.00 86.12 86 ILE A N 1
ATOM 667 C CA . ILE A 1 86 ? -6.008 7.991 -6.796 1.00 86.12 86 ILE A CA 1
ATOM 668 C C . ILE A 1 86 ? -7.168 7.951 -5.790 1.00 86.12 86 ILE A C 1
ATOM 670 O O . ILE A 1 86 ? -7.038 7.354 -4.727 1.00 86.12 86 ILE A O 1
ATOM 674 N N . SER A 1 87 ? -8.339 8.489 -6.139 1.00 84.69 87 SER A N 1
ATOM 675 C CA . SER A 1 87 ? -9.516 8.465 -5.259 1.00 84.69 87 SER A CA 1
ATOM 676 C C . SER A 1 87 ? -10.010 7.043 -4.962 1.00 84.69 87 SER A C 1
ATOM 678 O O . SER A 1 87 ? -10.431 6.759 -3.842 1.00 84.69 87 SER A O 1
ATOM 680 N N . GLN A 1 88 ? -9.933 6.129 -5.936 1.00 86.69 88 GLN A N 1
ATOM 681 C CA . GLN A 1 88 ? -10.293 4.721 -5.736 1.00 86.69 88 GLN A CA 1
ATOM 682 C C . GLN A 1 88 ? -9.281 3.999 -4.840 1.00 86.69 88 GLN A C 1
ATOM 684 O O . GLN A 1 88 ? -9.682 3.236 -3.962 1.00 86.69 88 GLN A O 1
ATOM 689 N N . LEU A 1 89 ? -7.984 4.268 -5.025 1.00 87.62 89 LEU A N 1
ATOM 690 C CA . LEU A 1 89 ? -6.910 3.752 -4.171 1.00 87.62 89 LEU A CA 1
ATOM 691 C C . LEU A 1 89 ? -7.112 4.187 -2.714 1.00 87.62 89 LEU A C 1
ATOM 693 O O . LEU A 1 89 ? -7.086 3.353 -1.812 1.00 87.62 89 LEU A O 1
ATOM 697 N N . VAL A 1 90 ? -7.386 5.472 -2.497 1.00 87.44 90 VAL A N 1
ATOM 698 C CA . VAL A 1 90 ? -7.659 6.061 -1.180 1.00 87.44 90 VAL A CA 1
ATOM 699 C C . VAL A 1 90 ? -8.886 5.418 -0.523 1.00 87.44 90 VAL A C 1
ATOM 701 O O . VAL A 1 90 ? -8.818 4.982 0.627 1.00 87.44 90 VAL A O 1
ATOM 704 N N . TRP A 1 91 ? -9.986 5.266 -1.267 1.00 87.50 91 TRP A N 1
ATOM 705 C CA . TRP A 1 91 ? -11.189 4.596 -0.765 1.00 87.50 91 TRP A CA 1
ATOM 706 C C . TRP A 1 91 ? -10.928 3.133 -0.381 1.00 87.50 91 TRP A C 1
ATOM 708 O O . TRP A 1 91 ? -11.395 2.663 0.659 1.00 87.50 91 TRP A O 1
ATOM 718 N N . LEU A 1 92 ? -10.145 2.409 -1.185 1.00 88.38 92 LEU A N 1
ATOM 719 C CA . LEU A 1 92 ? -9.767 1.028 -0.890 1.00 88.38 92 LEU A CA 1
ATOM 720 C C . LEU A 1 92 ? -8.874 0.912 0.343 1.00 88.38 92 LEU A C 1
ATOM 722 O O . LEU A 1 92 ? -9.077 -0.006 1.136 1.00 88.38 92 LEU A O 1
ATOM 726 N N . MET A 1 93 ? -7.929 1.834 0.538 1.00 89.06 93 MET A N 1
ATOM 727 C CA . MET A 1 93 ? -7.099 1.882 1.746 1.00 89.06 93 MET A CA 1
ATOM 728 C C . MET A 1 93 ? -7.946 2.103 2.998 1.00 89.06 93 MET A C 1
ATOM 730 O O . MET A 1 93 ? -7.779 1.379 3.979 1.00 89.06 93 MET A O 1
ATOM 734 N N . ALA A 1 94 ? -8.889 3.048 2.951 1.00 87.62 94 ALA A N 1
ATOM 735 C CA . ALA A 1 94 ? -9.812 3.311 4.052 1.00 87.62 94 ALA A CA 1
ATOM 736 C C . ALA A 1 94 ? -10.676 2.078 4.370 1.00 87.62 94 ALA A C 1
ATOM 738 O O . ALA A 1 94 ? -10.806 1.667 5.526 1.00 87.62 94 ALA A O 1
ATOM 739 N N . LYS A 1 95 ? -11.224 1.434 3.330 1.00 87.62 95 LYS A N 1
ATOM 740 C CA . LYS A 1 95 ? -12.021 0.208 3.466 1.00 87.62 95 LYS A CA 1
ATOM 741 C C . LYS A 1 95 ? -11.203 -0.934 4.069 1.00 87.62 95 LYS A C 1
ATOM 743 O O . LYS A 1 95 ? -11.680 -1.599 4.984 1.00 87.62 95 LYS A O 1
ATOM 748 N N . MET A 1 96 ? -9.976 -1.133 3.592 1.00 88.12 96 MET A N 1
ATOM 749 C CA . MET A 1 96 ? -9.061 -2.151 4.103 1.00 88.12 96 MET A CA 1
ATOM 750 C C . MET A 1 96 ? -8.735 -1.922 5.583 1.00 88.12 96 MET A C 1
ATOM 752 O O . MET A 1 96 ? -8.817 -2.860 6.370 1.00 88.12 96 MET A O 1
ATOM 756 N N . GLN A 1 97 ? -8.421 -0.689 5.991 1.00 86.44 97 GLN A N 1
ATOM 757 C CA . GLN A 1 97 ? -8.142 -0.378 7.399 1.00 86.44 97 GLN A CA 1
ATOM 758 C C . GLN A 1 97 ? -9.347 -0.615 8.301 1.00 86.44 97 GLN A C 1
ATOM 760 O O . GLN A 1 97 ? -9.204 -1.181 9.383 1.00 86.44 97 GLN A O 1
ATOM 765 N N . LYS A 1 98 ? -10.543 -0.215 7.857 1.00 86.06 98 LYS A N 1
ATOM 766 C CA . LYS A 1 98 ? -11.776 -0.464 8.607 1.00 86.06 98 LYS A CA 1
ATOM 767 C C . LYS A 1 98 ? -12.011 -1.961 8.802 1.00 86.06 98 LYS A C 1
ATOM 769 O O . LYS A 1 98 ? -12.319 -2.384 9.909 1.00 86.06 98 LYS A O 1
ATOM 774 N N . GLU A 1 99 ? -11.814 -2.758 7.755 1.00 85.81 99 GLU A N 1
ATOM 775 C CA . GLU A 1 99 ? -11.957 -4.213 7.820 1.00 85.81 99 GLU A CA 1
ATOM 776 C C . GLU A 1 99 ? -10.961 -4.841 8.806 1.00 85.81 99 GLU A C 1
ATOM 778 O O . GLU A 1 99 ? -11.354 -5.612 9.679 1.00 85.81 99 GLU A O 1
ATOM 783 N N . LEU A 1 100 ? -9.683 -4.450 8.739 1.00 85.56 100 LEU A N 1
ATOM 784 C CA . LEU A 1 100 ? -8.656 -4.944 9.659 1.00 85.56 100 LEU A CA 1
ATOM 785 C C . LEU A 1 100 ? -8.955 -4.565 11.114 1.00 85.56 100 LEU A C 1
ATOM 787 O O . LEU A 1 100 ? -8.812 -5.401 11.998 1.00 85.56 100 LEU A O 1
ATOM 791 N N . ARG A 1 101 ? -9.422 -3.339 11.367 1.00 85.44 101 ARG A N 1
ATOM 792 C CA . ARG A 1 101 ? -9.773 -2.851 12.716 1.00 85.44 101 ARG A CA 1
ATOM 793 C C . ARG A 1 101 ? -11.048 -3.447 13.281 1.00 85.44 101 ARG A C 1
ATOM 795 O O . ARG A 1 101 ? -11.189 -3.505 14.497 1.00 85.44 101 ARG A O 1
ATOM 802 N N . ASN A 1 102 ? -11.956 -3.890 12.422 1.00 84.88 102 ASN A N 1
ATOM 803 C CA . ASN A 1 102 ? -13.139 -4.624 12.849 1.00 84.88 102 ASN A CA 1
ATOM 804 C C . ASN A 1 102 ? -12.802 -6.078 13.200 1.00 84.88 102 ASN A C 1
ATOM 806 O O . ASN A 1 102 ? -13.385 -6.630 14.126 1.00 84.88 102 ASN A O 1
ATOM 810 N N . GLN A 1 103 ? -11.876 -6.699 12.463 1.00 84.44 103 GLN A N 1
ATOM 811 C CA . GLN A 1 103 ? -11.512 -8.105 12.660 1.00 84.44 103 GLN A CA 1
ATOM 812 C C . GLN A 1 103 ? -10.446 -8.319 13.741 1.00 84.44 103 GLN A C 1
ATOM 814 O O . GLN A 1 103 ? -10.419 -9.372 14.377 1.00 84.44 103 GLN A O 1
ATOM 819 N N . PHE A 1 104 ? -9.555 -7.349 13.945 1.00 82.50 104 PHE A N 1
ATOM 820 C CA . PHE A 1 104 ? -8.421 -7.468 14.853 1.00 82.50 104 PHE A CA 1
ATOM 821 C C . PHE A 1 104 ? -8.427 -6.322 15.863 1.00 82.50 104 PHE A C 1
ATOM 823 O O . PHE A 1 104 ? -8.263 -5.157 15.506 1.00 82.50 104 PHE A O 1
ATOM 830 N N . GLN A 1 105 ? -8.568 -6.670 17.145 1.00 75.44 105 GLN A N 1
ATOM 831 C CA . GLN A 1 105 ? -8.418 -5.718 18.249 1.00 75.44 105 GLN A CA 1
ATOM 832 C C . GLN A 1 105 ? -6.978 -5.187 18.345 1.00 75.44 105 GLN A C 1
ATOM 834 O O . GLN A 1 105 ? -6.776 -4.024 18.691 1.00 75.44 105 GLN A O 1
ATOM 839 N N . ASP A 1 106 ? -5.997 -6.027 18.002 1.00 75.94 106 ASP A N 1
ATOM 840 C CA . ASP A 1 106 ? -4.583 -5.671 17.940 1.00 75.94 106 ASP A CA 1
ATOM 841 C C . ASP A 1 106 ? -4.022 -5.904 16.529 1.00 75.94 106 ASP A C 1
ATOM 843 O O . ASP A 1 106 ? -4.004 -7.027 16.017 1.00 75.94 106 ASP A O 1
ATOM 847 N N . ILE A 1 107 ? -3.570 -4.823 15.891 1.00 75.06 107 ILE A N 1
ATOM 848 C CA . ILE A 1 107 ? -3.071 -4.812 14.509 1.00 75.06 107 ILE A CA 1
ATOM 849 C C . ILE A 1 107 ? -1.548 -4.810 14.545 1.00 75.06 107 ILE A C 1
ATOM 851 O O . ILE A 1 107 ? -0.864 -3.883 14.108 1.00 75.06 107 ILE A O 1
ATOM 855 N N . GLN A 1 108 ? -1.006 -5.883 15.103 1.00 75.62 108 GLN A N 1
ATOM 856 C CA . GLN A 1 108 ? 0.408 -6.195 14.989 1.00 75.62 108 GLN A CA 1
ATOM 857 C C . GLN A 1 108 ? 0.668 -7.084 13.776 1.00 75.62 108 GLN A C 1
ATOM 859 O O . GLN A 1 108 ? -0.224 -7.730 13.216 1.00 75.62 108 GLN A O 1
ATOM 864 N N . MET A 1 109 ? 1.926 -7.103 13.347 1.00 65.88 109 MET A N 1
ATOM 865 C CA . MET A 1 109 ? 2.380 -7.932 12.241 1.00 65.88 109 MET A CA 1
ATOM 866 C C . MET A 1 109 ? 2.334 -9.412 12.648 1.00 65.88 109 MET A C 1
ATOM 868 O O . MET A 1 109 ? 3.284 -9.959 13.193 1.00 65.88 109 MET A O 1
ATOM 872 N N 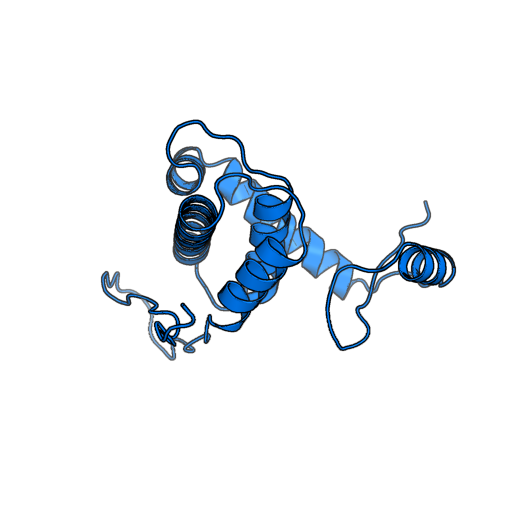. ASN A 1 110 ? 1.203 -10.064 12.379 1.00 77.12 110 ASN A N 1
ATOM 873 C CA . ASN A 1 110 ? 1.006 -11.502 12.543 1.00 77.12 110 ASN A CA 1
ATOM 874 C C . ASN A 1 110 ? 0.554 -12.110 11.206 1.00 77.12 110 ASN A C 1
ATOM 876 O O . ASN A 1 110 ? -0.124 -11.477 10.387 1.00 77.12 110 ASN A O 1
ATOM 880 N N .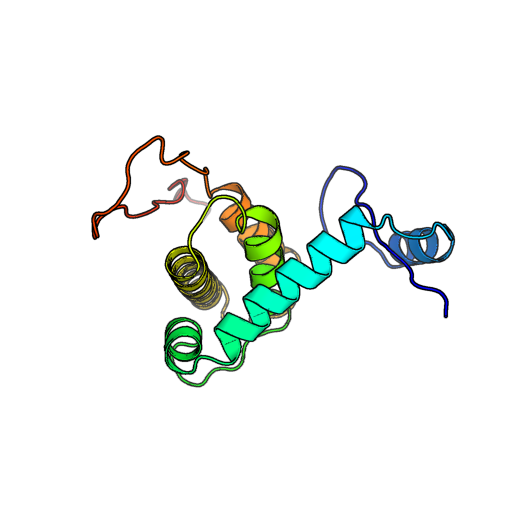 THR A 1 111 ? 0.904 -13.373 10.989 1.00 74.75 111 THR A N 1
ATOM 881 C CA . THR A 1 111 ? 0.452 -14.216 9.881 1.00 74.75 111 THR A CA 1
ATOM 882 C C . THR A 1 111 ? -1.059 -14.136 9.632 1.00 74.75 111 THR A C 1
ATOM 884 O O . THR A 1 111 ? -1.474 -14.129 8.474 1.00 74.75 111 THR A O 1
ATOM 887 N N . LYS A 1 112 ? -1.899 -14.031 10.676 1.00 78.50 112 LYS A N 1
ATOM 888 C CA . LYS A 1 112 ? -3.366 -13.907 10.527 1.00 78.50 112 LYS A CA 1
ATOM 889 C C . LYS A 1 112 ? -3.779 -12.612 9.818 1.00 78.50 112 LYS A C 1
ATOM 891 O O . LYS A 1 112 ? -4.450 -12.672 8.791 1.00 78.50 112 LYS A O 1
ATOM 896 N N . VAL A 1 113 ? -3.311 -11.466 10.318 1.00 80.19 113 VAL A N 1
ATOM 897 C CA . VAL A 1 113 ? -3.574 -10.135 9.735 1.00 80.19 113 VAL A CA 1
ATOM 898 C C . VAL A 1 113 ? -3.098 -10.091 8.284 1.00 80.19 113 VAL A C 1
ATOM 900 O O . VAL A 1 113 ? -3.785 -9.621 7.383 1.00 80.19 113 VAL A O 1
ATOM 903 N N . SER A 1 114 ? -1.939 -10.685 8.039 1.00 78.38 114 SER A N 1
ATOM 904 C CA . SER A 1 114 ? -1.279 -10.647 6.737 1.00 78.38 114 SER A CA 1
ATOM 905 C C . SER A 1 114 ? -1.979 -11.515 5.696 1.00 78.38 114 SER A C 1
ATOM 907 O O . SER A 1 114 ? -2.052 -11.137 4.528 1.00 78.38 114 SER A O 1
ATOM 909 N N . LYS A 1 115 ? -2.567 -12.646 6.110 1.00 81.50 115 LYS A N 1
ATOM 910 C CA . LYS A 1 115 ? -3.464 -13.429 5.251 1.00 81.50 115 LYS A CA 1
ATOM 911 C C . LYS A 1 115 ? -4.689 -12.611 4.851 1.00 81.50 115 LYS A C 1
ATOM 913 O O . LYS A 1 115 ? -5.011 -12.586 3.670 1.00 81.50 115 LYS A O 1
ATOM 918 N N . VAL A 1 116 ? -5.322 -11.910 5.794 1.00 84.19 116 VAL A N 1
ATOM 919 C CA . VAL A 1 116 ? -6.495 -11.066 5.504 1.00 84.19 116 VAL A CA 1
ATOM 920 C C . VAL A 1 116 ? -6.144 -9.952 4.520 1.00 84.19 116 VAL A C 1
ATOM 922 O O . VAL A 1 116 ? -6.850 -9.782 3.530 1.00 84.19 116 VAL A O 1
ATOM 925 N N . VAL A 1 117 ? -5.012 -9.268 4.715 1.00 83.50 117 VAL A N 1
ATOM 926 C CA . VAL A 1 117 ? -4.505 -8.249 3.778 1.00 83.50 117 VAL A CA 1
ATOM 927 C C . VAL A 1 117 ? -4.310 -8.821 2.374 1.00 83.50 117 VAL A C 1
ATOM 929 O O . VAL A 1 117 ? -4.799 -8.260 1.394 1.00 83.50 117 VAL A O 1
ATOM 932 N N . VAL A 1 118 ? -3.607 -9.950 2.251 1.00 82.75 118 VAL A N 1
ATOM 933 C CA . VAL A 1 118 ? -3.335 -10.561 0.943 1.00 82.75 118 VAL A CA 1
ATOM 934 C C . VAL A 1 118 ? -4.628 -11.026 0.274 1.00 82.75 118 VAL A C 1
ATOM 936 O O . VAL A 1 118 ? -4.781 -10.843 -0.932 1.00 82.75 118 VAL A O 1
ATOM 939 N N . THR A 1 119 ? -5.562 -11.598 1.034 1.00 85.88 119 THR A N 1
ATOM 940 C CA . THR A 1 119 ? -6.880 -12.002 0.528 1.00 85.88 119 THR A CA 1
ATOM 941 C C . THR A 1 119 ? -7.683 -10.796 0.056 1.00 85.88 119 THR A C 1
ATOM 943 O O . THR A 1 119 ? -8.255 -10.851 -1.031 1.00 85.88 119 THR A O 1
ATOM 946 N N . PHE A 1 120 ? -7.673 -9.695 0.813 1.00 86.06 120 PHE A N 1
ATOM 947 C CA . PHE A 1 120 ? -8.331 -8.451 0.422 1.00 86.06 120 PHE A CA 1
ATOM 948 C C . PHE A 1 120 ? -7.788 -7.953 -0.917 1.00 86.06 120 PHE A C 1
ATOM 950 O O . PHE A 1 120 ? -8.562 -7.786 -1.853 1.00 86.06 120 PHE A O 1
ATOM 957 N N . ILE A 1 121 ? -6.463 -7.802 -1.035 1.00 84.00 121 ILE A N 1
ATOM 958 C CA . ILE A 1 121 ? -5.810 -7.269 -2.240 1.00 84.00 121 ILE A CA 1
ATOM 959 C C . ILE A 1 121 ? -6.025 -8.196 -3.445 1.00 84.00 121 ILE A C 1
ATOM 961 O O . ILE A 1 121 ? -6.382 -7.730 -4.520 1.00 84.00 121 ILE A O 1
ATOM 965 N N . LYS A 1 122 ? -5.877 -9.517 -3.281 1.00 81.69 122 LYS A N 1
ATOM 966 C CA . LYS A 1 122 ? -6.128 -10.485 -4.368 1.00 81.69 122 LYS A CA 1
ATOM 967 C C . LYS A 1 122 ? -7.595 -10.543 -4.795 1.00 81.69 122 LYS A C 1
ATOM 969 O O . LYS A 1 122 ? -7.881 -10.857 -5.947 1.00 81.69 122 LYS A O 1
ATOM 974 N N . GLY A 1 123 ? -8.519 -10.278 -3.872 1.00 80.44 123 GLY A N 1
ATOM 975 C CA . GLY A 1 123 ? -9.953 -10.233 -4.143 1.00 80.44 123 GLY A CA 1
ATOM 976 C C . GLY A 1 123 ? -10.377 -9.034 -4.996 1.00 80.44 123 GLY A C 1
ATOM 977 O O . GLY A 1 123 ? -11.479 -9.047 -5.548 1.00 80.44 123 GLY A O 1
ATOM 978 N N . LEU A 1 124 ? -9.515 -8.021 -5.147 1.00 79.56 124 LEU A N 1
ATOM 979 C CA . LEU A 1 124 ? -9.749 -6.863 -6.006 1.00 79.56 124 LEU A CA 1
ATOM 980 C C . LEU A 1 124 ? -9.590 -7.277 -7.476 1.00 79.56 124 LEU A C 1
ATOM 982 O O . LEU A 1 124 ? -8.528 -7.141 -8.080 1.00 79.56 124 LEU A O 1
ATOM 986 N N . LYS A 1 125 ? -10.662 -7.793 -8.086 1.00 63.50 125 LYS A N 1
ATOM 987 C CA . LYS A 1 125 ? -10.702 -7.978 -9.541 1.00 63.50 125 LYS A CA 1
ATOM 988 C C . LYS A 1 125 ? -10.672 -6.596 -10.195 1.00 63.50 125 LYS A C 1
ATOM 990 O O . LYS A 1 125 ? -11.626 -5.830 -10.060 1.00 63.50 125 LYS A O 1
ATOM 995 N N . SER A 1 126 ? -9.597 -6.276 -10.914 1.00 52.16 126 SER A N 1
ATOM 996 C CA . SER A 1 126 ? -9.550 -5.111 -11.796 1.00 52.16 126 SER A CA 1
ATOM 997 C C . SER A 1 126 ? -10.551 -5.334 -12.925 1.00 52.16 126 SER A C 1
ATOM 999 O O . SER A 1 126 ? -10.245 -5.986 -13.923 1.00 52.16 126 SER A O 1
ATOM 1001 N N . LYS A 1 127 ? -11.783 -4.845 -12.769 1.00 44.16 127 LYS A N 1
ATOM 1002 C CA . LYS A 1 127 ? -12.674 -4.699 -13.915 1.00 44.16 127 LYS A CA 1
ATOM 1003 C C . LYS A 1 127 ? -12.071 -3.576 -14.751 1.00 44.16 127 LYS A C 1
ATOM 1005 O O . LYS A 1 127 ? -12.165 -2.417 -14.361 1.00 44.16 127 LYS A O 1
ATOM 1010 N N . THR A 1 128 ? -11.386 -3.933 -15.836 1.00 34.91 128 THR A N 1
ATOM 1011 C CA . THR A 1 128 ? -10.936 -2.992 -16.863 1.00 34.91 128 THR A CA 1
ATOM 1012 C C . THR A 1 128 ? -12.119 -2.092 -17.200 1.00 34.91 128 THR A C 1
ATOM 1014 O O . THR A 1 128 ? -13.116 -2.565 -17.748 1.00 34.91 128 THR A O 1
ATOM 1017 N N . ILE A 1 129 ? -12.048 -0.816 -16.814 1.00 40.03 129 ILE A N 1
ATOM 1018 C CA . ILE A 1 129 ? -12.979 0.198 -17.304 1.00 40.03 129 ILE A CA 1
ATOM 1019 C C . ILE A 1 129 ? -12.578 0.418 -18.759 1.00 40.03 129 ILE A C 1
ATOM 1021 O O . ILE A 1 129 ? -11.710 1.225 -19.080 1.00 40.03 129 ILE A O 1
ATOM 1025 N N . GLY A 1 130 ? -13.134 -0.413 -19.635 1.00 30.59 130 GLY A N 1
ATOM 1026 C CA . GLY A 1 130 ? -13.078 -0.189 -21.063 1.00 30.59 130 GLY A CA 1
ATOM 1027 C C . GLY A 1 130 ? -13.898 1.053 -21.387 1.00 30.59 130 GLY A C 1
ATOM 1028 O O . GLY A 1 130 ? -15.114 1.035 -21.234 1.00 30.59 130 GLY A O 1
ATOM 1029 N N . GLY A 1 131 ? -13.217 2.095 -21.857 1.00 32.00 131 GLY A N 1
ATOM 1030 C CA . GLY A 1 131 ? -13.810 3.133 -22.693 1.00 32.00 131 GLY A CA 1
ATOM 1031 C C . GLY A 1 131 ? -14.393 4.360 -21.984 1.00 32.00 131 GLY A C 1
ATOM 1032 O O . GLY A 1 131 ? -15.118 4.271 -21.003 1.00 32.00 131 GLY A O 1
ATOM 1033 N N . MET A 1 132 ? -14.119 5.498 -22.626 1.00 30.02 132 MET A N 1
ATOM 1034 C CA . MET A 1 132 ? -14.737 6.822 -22.513 1.00 30.02 132 MET A CA 1
ATOM 1035 C C . MET A 1 132 ? -14.359 7.743 -21.341 1.00 30.02 132 MET A C 1
ATOM 1037 O O . MET A 1 132 ? -14.789 7.613 -20.199 1.00 30.02 132 MET A O 1
ATOM 1041 N N . ALA A 1 133 ? -13.614 8.777 -21.740 1.00 34.56 133 ALA A N 1
ATOM 1042 C CA . ALA A 1 133 ? -13.696 10.161 -21.297 1.00 34.56 133 ALA A CA 1
ATOM 1043 C C . ALA A 1 133 ? -14.944 10.536 -20.476 1.00 34.56 133 ALA A C 1
ATOM 1045 O O . ALA A 1 133 ? -16.077 10.340 -20.907 1.00 34.56 133 ALA A O 1
ATOM 1046 N N . GLY A 1 134 ? -14.686 11.196 -19.345 1.00 38.00 134 GLY A N 1
ATOM 1047 C CA . GLY A 1 134 ? -15.576 12.185 -18.747 1.00 38.00 134 GLY A CA 1
ATOM 1048 C C . GLY A 1 134 ? -16.974 11.698 -18.389 1.00 38.00 134 GLY A C 1
ATOM 1049 O O . GLY A 1 134 ? -17.924 11.989 -19.105 1.00 38.00 134 GLY A O 1
ATOM 1050 N N . ARG A 1 135 ? -17.124 11.088 -17.209 1.00 29.00 135 ARG A N 1
ATOM 1051 C CA . ARG A 1 135 ? -18.284 11.325 -16.339 1.00 29.00 135 ARG A CA 1
ATOM 1052 C C . ARG A 1 135 ? -18.069 10.713 -14.963 1.00 29.00 135 ARG A C 1
ATOM 1054 O O . ARG A 1 135 ? -17.816 9.524 -14.814 1.00 29.00 135 ARG A O 1
ATOM 1061 N N . VAL A 1 136 ? -18.192 11.568 -13.955 1.00 47.03 136 VAL A N 1
ATOM 1062 C CA . VAL A 1 136 ? -18.370 11.190 -12.555 1.00 47.03 136 VAL A CA 1
ATOM 1063 C C . VAL A 1 136 ? -19.532 10.195 -12.484 1.00 47.03 136 VAL A C 1
ATOM 1065 O O . VAL A 1 136 ? -20.643 10.500 -12.910 1.00 47.03 136 VAL A O 1
ATOM 1068 N N . SER A 1 137 ? -19.279 8.989 -11.987 1.00 34.72 137 SER A N 1
ATOM 1069 C CA . SER A 1 137 ? -20.327 8.036 -11.623 1.00 34.72 137 SER A CA 1
ATOM 1070 C C . SER A 1 137 ? -19.967 7.403 -10.292 1.00 34.72 137 SER A C 1
ATOM 1072 O O . SER A 1 137 ? -19.254 6.405 -10.197 1.00 34.72 137 SER A O 1
ATOM 1074 N N . SER A 1 138 ? -20.472 8.048 -9.247 1.00 40.44 138 SER A N 1
ATOM 1075 C CA . SER A 1 138 ? -20.868 7.419 -7.995 1.00 40.44 138 SER A CA 1
ATOM 1076 C C . SER A 1 138 ? -21.610 6.106 -8.305 1.00 40.44 138 SER A C 1
ATOM 1078 O O . SER A 1 138 ? -22.434 6.087 -9.215 1.00 40.44 138 SER A O 1
ATOM 1080 N N . ASN A 1 139 ? -21.343 5.037 -7.546 1.00 37.16 139 ASN A N 1
ATOM 1081 C CA . ASN A 1 139 ? -22.011 3.715 -7.580 1.00 37.16 139 ASN A CA 1
ATOM 1082 C C . ASN A 1 139 ? -21.352 2.571 -8.376 1.00 37.16 139 ASN A C 1
ATOM 1084 O O . ASN A 1 139 ? -22.025 1.825 -9.085 1.00 37.16 139 ASN A O 1
ATOM 1088 N N . GLN A 1 140 ? -20.068 2.298 -8.142 1.00 41.25 140 GLN A N 1
ATOM 1089 C CA . GLN A 1 140 ? -19.545 0.930 -8.290 1.00 41.25 140 GLN A CA 1
ATOM 1090 C C . GLN A 1 140 ? -18.972 0.486 -6.942 1.00 41.25 140 GLN A C 1
ATOM 1092 O O . GLN A 1 140 ? -17.796 0.680 -6.641 1.00 41.25 140 GLN A O 1
ATOM 1097 N N . VAL A 1 141 ? -19.841 -0.069 -6.091 1.00 42.25 141 VAL A N 1
ATOM 1098 C CA . VAL A 1 141 ? -19.437 -0.741 -4.854 1.00 42.25 141 VAL A CA 1
ATOM 1099 C C . VAL A 1 141 ? -18.615 -1.964 -5.251 1.00 42.25 141 VAL A C 1
ATOM 1101 O O . VAL A 1 141 ? -19.152 -2.955 -5.743 1.00 42.25 141 VAL A O 1
ATOM 1104 N N . LEU A 1 142 ? -17.299 -1.895 -5.050 1.00 44.22 142 LEU A N 1
ATOM 1105 C CA . LEU A 1 142 ? -16.436 -3.064 -5.151 1.00 44.22 142 LEU A CA 1
ATOM 1106 C C . LEU A 1 142 ? -16.769 -3.993 -3.974 1.00 44.22 142 LEU A C 1
ATOM 1108 O O . LEU A 1 142 ? -16.296 -3.789 -2.849 1.00 44.22 142 LEU A O 1
ATOM 1112 N N . ASN A 1 143 ? -17.647 -4.965 -4.219 1.00 37.34 143 ASN A N 1
ATOM 1113 C CA . ASN A 1 143 ? -17.977 -6.014 -3.263 1.00 37.34 143 ASN A CA 1
ATOM 1114 C C . ASN A 1 143 ? -16.902 -7.112 -3.316 1.00 37.34 143 ASN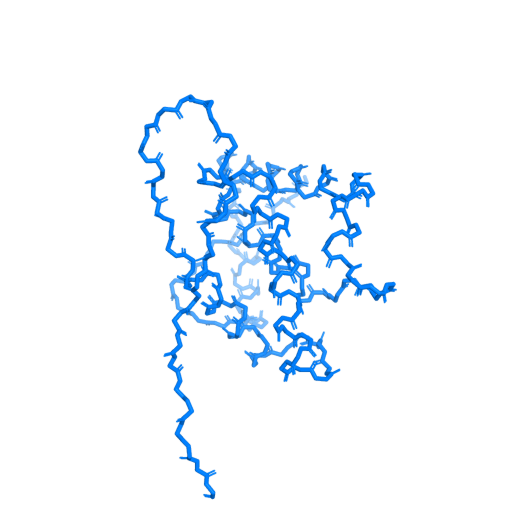 A C 1
ATOM 1116 O O . ASN A 1 143 ? -16.743 -7.744 -4.363 1.00 37.34 143 ASN A O 1
ATOM 1120 N N . PRO A 1 144 ? -16.154 -7.347 -2.221 1.00 41.56 144 PRO A N 1
ATOM 1121 C CA . PRO A 1 144 ? -15.319 -8.534 -2.101 1.00 41.56 144 PRO A CA 1
ATOM 1122 C C . PRO A 1 144 ? -16.193 -9.798 -1.964 1.00 41.56 144 PRO A C 1
ATOM 1124 O O . PRO A 1 144 ? -17.364 -9.695 -1.586 1.00 41.56 144 PRO A O 1
ATOM 1127 N N . PRO A 1 145 ? -15.648 -10.990 -2.272 1.00 39.44 145 PRO A N 1
ATOM 1128 C CA . PRO A 1 145 ? -16.377 -12.249 -2.156 1.00 39.44 145 PRO A CA 1
ATOM 1129 C C . PRO A 1 145 ? -16.859 -12.477 -0.718 1.00 39.44 145 PRO A C 1
ATOM 1131 O O . PRO A 1 145 ? -16.062 -12.538 0.216 1.00 39.44 145 PRO A O 1
ATOM 1134 N N . GLN A 1 146 ? -18.174 -12.616 -0.553 1.00 50.03 146 GLN A N 1
ATOM 1135 C CA . GLN A 1 146 ? -18.798 -13.086 0.680 1.00 50.03 146 GLN A CA 1
ATOM 1136 C C . GLN A 1 146 ? -18.789 -14.618 0.695 1.00 50.03 146 GLN A C 1
ATOM 1138 O O . GLN A 1 146 ? -19.689 -15.239 0.141 1.00 50.03 146 GLN A O 1
ATOM 1143 N N . GLN A 1 147 ? -17.777 -15.236 1.304 1.00 46.75 147 GLN A N 1
ATOM 1144 C CA . GLN A 1 147 ? -17.791 -16.654 1.697 1.00 46.75 147 GLN A CA 1
ATOM 1145 C C . GLN A 1 147 ? -16.928 -16.780 2.966 1.00 46.75 147 GLN A C 1
ATOM 1147 O O . GLN A 1 147 ? -15.784 -16.342 2.947 1.00 46.75 147 GLN A O 1
ATOM 1152 N N . SER A 1 148 ? -17.362 -17.304 4.113 1.00 43.47 148 SER A N 1
ATOM 1153 C CA . SER A 1 148 ? -18.580 -18.032 4.480 1.00 43.47 148 SER A CA 1
ATOM 1154 C C . SER A 1 148 ? -18.716 -18.018 6.011 1.00 43.47 148 SER A C 1
ATOM 1156 O O . SER A 1 148 ? -17.841 -18.518 6.716 1.00 43.47 148 SER A O 1
ATOM 1158 N N . LEU A 1 149 ? -19.824 -17.486 6.528 1.00 44.75 149 LEU A N 1
ATOM 1159 C CA . LEU A 1 149 ? -20.328 -17.836 7.857 1.00 44.75 149 LEU A CA 1
ATOM 1160 C C . LEU A 1 149 ? -20.852 -19.273 7.787 1.00 44.75 149 LEU A C 1
ATOM 1162 O O . LEU A 1 149 ? -21.990 -19.453 7.372 1.00 44.75 149 LEU A O 1
ATOM 1166 N N . GLN A 1 150 ? -20.046 -20.267 8.169 1.00 41.41 150 GLN A N 1
ATOM 1167 C CA . GLN A 1 150 ? -20.533 -21.551 8.694 1.00 41.41 150 GLN A CA 1
ATOM 1168 C C . GLN A 1 150 ? -19.556 -22.083 9.758 1.00 41.41 150 GLN A C 1
ATOM 1170 O O . GLN A 1 150 ? -18.461 -22.539 9.453 1.00 41.41 150 GLN A O 1
ATOM 1175 N N . THR A 1 151 ? -19.981 -21.915 11.015 1.00 40.72 151 THR A N 1
ATOM 1176 C CA . THR A 1 151 ? -19.944 -22.890 12.121 1.00 40.72 151 THR A CA 1
ATOM 1177 C C . THR A 1 151 ? -18.687 -23.737 12.345 1.00 40.72 151 THR A C 1
ATOM 1179 O O . THR A 1 151 ? -18.436 -24.698 11.625 1.00 40.72 151 THR A O 1
ATOM 1182 N N . ALA A 1 152 ? -18.037 -23.513 13.485 1.00 33.66 152 ALA A N 1
ATOM 1183 C CA . ALA A 1 152 ? -17.647 -24.611 14.365 1.00 33.66 152 ALA A CA 1
ATOM 1184 C C . ALA A 1 152 ? -17.761 -24.115 15.811 1.00 33.66 152 ALA A C 1
ATOM 1186 O O . ALA A 1 152 ? -16.973 -23.279 16.258 1.00 33.66 152 ALA A O 1
ATOM 1187 N N . SER A 1 153 ? -18.842 -24.554 16.456 1.00 37.31 153 SER A N 1
ATOM 1188 C CA . SER A 1 153 ? -18.950 -24.676 17.910 1.00 37.31 153 SER A CA 1
ATOM 1189 C C . SER A 1 153 ? -17.929 -25.677 18.438 1.00 37.31 153 SER A C 1
ATOM 1191 O O . SER A 1 153 ? -17.533 -26.568 17.652 1.00 37.31 153 SER A O 1
#

pLDDT: mean 70.69, std 19.37, range [29.0, 93.62]

Organism: NCBI:txid1884261